Protein AF-A0A3B8UQH6-F1 (afdb_monomer_lite)

Radius of gyration: 15.87 Å; chains: 1; 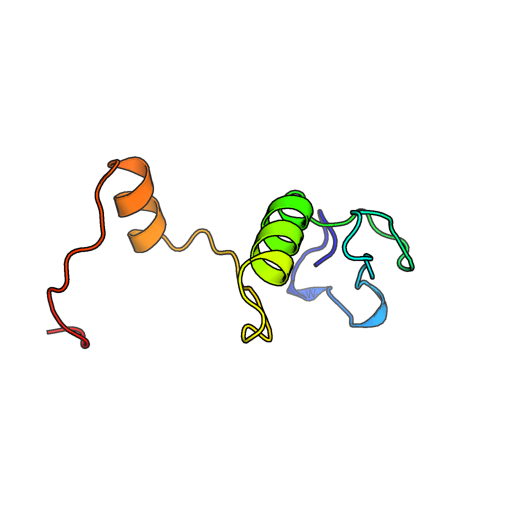bounding box: 35×27×36 Å

Foldseek 3Di:
DFPPDDPVRDDPQQDWDADLVGDTPDHDGHHDPCVVVVSVVVVVDVPDPDDDDDPDPPVVVCVVVVHDDDCPDDDDD

pLDDT: mean 92.7, std 8.84, range [48.47, 98.12]

Sequence (77 aa):
KPSGVDYELLTPDDMVIMDLEGNRIEGRYNPSSDTQTHIELYKAFDKIGGIVHTHSSYATSWAQAGRSIPCYGTTHA

Secondary structure (DSSP, 8-state):
-BTT--GGG--GGG--EE-TTS-EEE-SSPBPTTHHHHH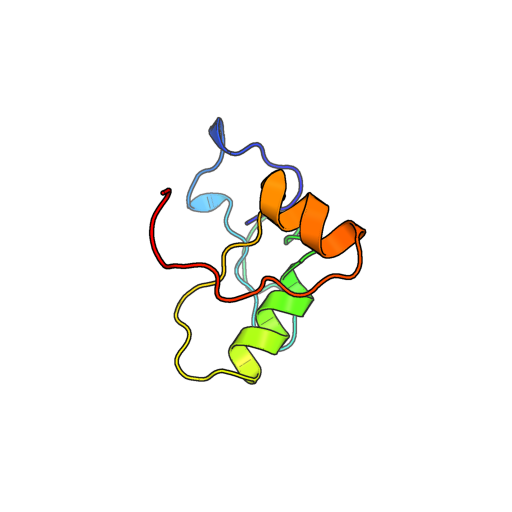HHHHH-TT---------HHHHHHHHTT-------SS--

Structure (mmCIF, N/CA/C/O backbone):
data_AF-A0A3B8UQH6-F1
#
_entry.id   AF-A0A3B8UQH6-F1
#
loop_
_atom_site.group_PDB
_atom_site.id
_atom_site.type_symbol
_atom_site.label_atom_id
_atom_site.label_alt_id
_atom_site.label_comp_id
_atom_site.label_asym_id
_atom_site.label_entity_id
_atom_site.label_seq_id
_atom_site.pdbx_PDB_ins_code
_atom_site.Cartn_x
_atom_site.Cartn_y
_atom_site.Cartn_z
_atom_site.occupancy
_atom_site.B_iso_or_equiv
_atom_site.auth_seq_id
_atom_site.auth_comp_id
_atom_site.auth_asym_id
_atom_site.auth_atom_id
_atom_site.pdbx_PDB_model_num
ATOM 1 N N . LYS A 1 1 ? -3.141 1.903 6.955 1.00 86.69 1 LYS A N 1
ATOM 2 C CA . LYS A 1 1 ? -2.273 2.031 8.153 1.00 86.69 1 LYS A CA 1
ATOM 3 C C . LYS A 1 1 ? -2.383 3.449 8.706 1.00 86.69 1 LYS A C 1
ATOM 5 O O . LYS A 1 1 ? -2.408 4.367 7.888 1.00 86.69 1 LYS A O 1
ATOM 10 N N . PRO A 1 2 ? -2.428 3.645 10.032 1.00 93.56 2 PRO A N 1
ATOM 11 C CA . PRO A 1 2 ? -2.247 4.957 10.647 1.00 93.56 2 PRO A CA 1
ATOM 12 C C . PRO A 1 2 ? -0.853 5.546 10.370 1.00 93.56 2 PRO A C 1
ATOM 14 O O . PRO A 1 2 ? 0.148 4.821 10.272 1.00 93.56 2 PRO A O 1
ATOM 17 N N . SER A 1 3 ? -0.775 6.868 10.259 1.00 90.38 3 SER A N 1
ATOM 18 C CA . SER A 1 3 ? 0.491 7.595 10.152 1.00 90.38 3 SER A CA 1
ATOM 19 C C . SER A 1 3 ? 1.232 7.608 11.493 1.00 90.38 3 SER A C 1
ATOM 21 O O . SER A 1 3 ? 0.611 7.692 12.550 1.00 90.38 3 SER A O 1
ATOM 23 N N . GLY A 1 4 ? 2.563 7.501 11.453 1.00 86.06 4 GLY A N 1
ATOM 24 C CA . GLY A 1 4 ? 3.433 7.661 12.627 1.00 86.06 4 GLY A CA 1
ATOM 25 C C . GLY A 1 4 ? 3.423 6.532 13.667 1.00 86.06 4 GLY A C 1
ATOM 26 O O . GLY A 1 4 ? 4.172 6.622 14.631 1.00 86.06 4 GLY A O 1
ATOM 27 N N . VAL A 1 5 ? 2.623 5.476 13.491 1.00 89.56 5 VAL A N 1
ATOM 28 C CA . VAL A 1 5 ? 2.653 4.293 14.372 1.00 89.56 5 VAL A CA 1
ATOM 29 C C . VAL A 1 5 ? 3.649 3.269 13.834 1.00 89.56 5 VAL A C 1
ATOM 31 O O . VAL A 1 5 ? 3.584 2.912 12.648 1.00 89.56 5 VAL A O 1
ATOM 34 N N . ASP A 1 6 ? 4.557 2.827 14.704 1.00 91.31 6 ASP A N 1
ATOM 35 C CA . ASP A 1 6 ? 5.547 1.798 14.397 1.00 91.31 6 ASP A CA 1
ATOM 36 C C . ASP A 1 6 ? 4.875 0.441 14.155 1.00 91.31 6 ASP A C 1
ATOM 38 O O . ASP A 1 6 ? 3.854 0.125 14.770 1.00 91.31 6 ASP A O 1
ATOM 42 N N . TYR A 1 7 ? 5.425 -0.360 13.244 1.00 89.31 7 TYR A N 1
ATOM 43 C CA . TYR A 1 7 ? 4.795 -1.616 12.830 1.00 89.31 7 TYR A CA 1
ATOM 44 C C . TYR A 1 7 ? 4.724 -2.638 13.966 1.00 89.31 7 TYR A C 1
ATOM 46 O O . TYR A 1 7 ? 3.735 -3.357 14.061 1.00 89.31 7 TYR A O 1
ATOM 54 N N . GLU A 1 8 ? 5.729 -2.676 14.843 1.00 93.69 8 GLU A N 1
ATOM 55 C CA . GLU A 1 8 ? 5.778 -3.619 15.970 1.00 93.69 8 GLU A CA 1
ATOM 56 C C . GLU A 1 8 ? 4.710 -3.344 17.038 1.00 93.69 8 GLU A C 1
ATOM 58 O O . GLU A 1 8 ? 4.333 -4.243 17.785 1.00 93.69 8 GLU A O 1
ATOM 63 N N . LEU A 1 9 ? 4.206 -2.110 17.102 1.00 93.44 9 LEU A N 1
ATOM 64 C CA . LEU A 1 9 ? 3.192 -1.680 18.069 1.00 93.44 9 LEU A CA 1
ATOM 65 C C . LEU A 1 9 ? 1.783 -1.648 17.470 1.00 93.44 9 LEU A C 1
ATOM 67 O O . LEU A 1 9 ? 0.829 -1.296 18.160 1.00 93.44 9 LEU A O 1
ATOM 71 N N . LEU A 1 10 ? 1.657 -1.964 16.181 1.00 93.69 10 LEU A N 1
ATOM 72 C CA . LEU A 1 10 ? 0.424 -1.829 15.429 1.00 93.69 10 LEU A CA 1
ATOM 73 C C . LEU A 1 10 ? -0.568 -2.931 15.815 1.00 93.69 10 LEU A C 1
ATOM 75 O O . LEU A 1 10 ? -0.298 -4.121 15.647 1.00 93.69 10 LEU A O 1
ATOM 79 N N . THR A 1 11 ? -1.753 -2.531 16.253 1.00 94.81 11 THR A N 1
ATOM 80 C CA . THR A 1 11 ? -2.872 -3.436 16.528 1.00 94.81 11 THR A CA 1
ATOM 81 C C . THR A 1 11 ? -4.013 -3.213 15.529 1.00 94.81 11 THR A C 1
ATOM 83 O O . THR A 1 11 ? -4.071 -2.166 14.873 1.00 94.81 11 THR A O 1
ATOM 86 N N . PRO A 1 12 ? -4.949 -4.171 15.384 1.00 94.31 12 PRO A N 1
ATOM 87 C CA . PRO A 1 12 ? -6.145 -3.971 14.564 1.00 94.31 12 PRO A CA 1
ATOM 88 C C . PRO A 1 12 ? -6.949 -2.719 14.950 1.00 94.31 12 PRO A C 1
ATOM 90 O O . PRO A 1 12 ? -7.407 -1.999 14.065 1.00 94.31 12 PRO A O 1
ATOM 93 N N . ASP A 1 13 ? -7.029 -2.405 16.246 1.00 94.69 13 ASP A N 1
ATOM 94 C CA . ASP A 1 13 ? -7.761 -1.244 16.780 1.00 94.69 13 ASP A CA 1
ATOM 95 C C . ASP A 1 13 ? -7.107 0.106 16.428 1.00 94.69 13 ASP A C 1
ATOM 97 O O . ASP A 1 13 ? -7.692 1.174 16.632 1.00 94.69 13 ASP A O 1
ATOM 101 N N . ASP A 1 14 ? -5.882 0.083 15.897 1.00 94.81 14 ASP A N 1
ATOM 102 C CA . ASP A 1 14 ? -5.166 1.276 15.442 1.00 94.81 14 ASP A CA 1
ATOM 103 C C . ASP A 1 14 ? -5.459 1.609 13.978 1.00 94.81 14 ASP A C 1
ATOM 105 O O . ASP A 1 14 ? -5.003 2.641 13.470 1.00 94.81 14 ASP A O 1
ATOM 109 N N . MET A 1 15 ? -6.188 0.741 13.270 1.00 95.88 15 MET A N 1
ATOM 110 C CA . MET A 1 15 ? -6.541 0.986 11.880 1.00 95.88 15 MET A CA 1
ATOM 111 C C . MET A 1 15 ? -7.479 2.185 11.759 1.00 95.88 15 MET A C 1
ATOM 113 O O . MET A 1 15 ? -8.282 2.493 12.634 1.00 95.88 15 MET A O 1
ATOM 117 N N . VAL A 1 16 ? -7.341 2.887 10.637 1.00 97.00 16 VAL A N 1
ATOM 118 C CA . VAL A 1 16 ? -8.175 4.037 10.297 1.00 97.00 16 VAL A CA 1
ATOM 119 C C . VAL A 1 16 ? -9.050 3.617 9.130 1.00 97.00 16 VAL A C 1
ATOM 121 O O . VAL A 1 16 ? -8.523 3.232 8.082 1.00 97.00 16 VAL A O 1
ATOM 124 N N . ILE A 1 17 ? -10.364 3.660 9.330 1.00 96.88 17 ILE A N 1
ATOM 125 C CA . ILE A 1 17 ? -11.354 3.334 8.306 1.00 96.88 17 ILE A CA 1
ATOM 126 C C . ILE A 1 17 ? -11.690 4.622 7.564 1.00 96.88 17 ILE A C 1
ATOM 128 O O . ILE A 1 17 ? -12.038 5.633 8.177 1.00 96.88 17 ILE A O 1
ATOM 132 N N . MET A 1 18 ? -11.577 4.575 6.243 1.00 97.25 18 MET A N 1
ATOM 133 C CA . MET A 1 18 ? -11.833 5.693 5.342 1.00 97.25 18 MET A CA 1
ATOM 134 C C . MET A 1 18 ? -12.917 5.284 4.347 1.00 97.25 18 MET A C 1
ATOM 136 O O . MET A 1 18 ? -12.957 4.120 3.940 1.00 97.25 18 MET A O 1
ATOM 140 N N . ASP A 1 19 ? -13.769 6.220 3.941 1.00 96.94 19 ASP A N 1
ATOM 141 C CA . ASP A 1 19 ? -14.620 6.021 2.768 1.00 96.94 19 ASP A CA 1
ATOM 142 C C . ASP A 1 19 ? -13.837 6.276 1.463 1.00 96.94 19 ASP A C 1
ATOM 144 O O . ASP A 1 19 ? -12.664 6.665 1.468 1.00 96.94 19 ASP A O 1
ATOM 148 N N . LEU A 1 20 ? -14.490 6.054 0.319 1.00 96.19 20 LEU A N 1
ATOM 149 C CA . LEU A 1 20 ? -13.903 6.320 -0.999 1.00 96.19 20 LEU A CA 1
ATOM 150 C C . LEU A 1 20 ? -13.953 7.806 -1.398 1.00 96.19 20 LEU A C 1
ATOM 152 O O . LEU A 1 20 ? -13.444 8.173 -2.458 1.00 96.19 20 LEU A O 1
ATOM 156 N N . GLU A 1 21 ? -14.536 8.677 -0.581 1.00 97.06 21 GLU A N 1
ATOM 157 C CA . GLU A 1 21 ? -14.501 10.131 -0.770 1.00 97.06 21 GLU A CA 1
ATOM 158 C C . GLU A 1 21 ? -13.304 10.774 -0.050 1.00 97.06 21 GLU A C 1
ATOM 160 O O . GLU A 1 21 ? -12.966 11.923 -0.325 1.00 97.06 21 GLU A O 1
ATOM 165 N N . GLY A 1 22 ? -12.607 10.015 0.802 1.00 95.69 22 GLY A N 1
ATOM 166 C CA . GLY A 1 22 ? -11.454 10.477 1.574 1.00 95.69 22 GLY A CA 1
ATOM 167 C C . GLY A 1 22 ? -11.802 10.928 2.989 1.00 95.69 22 GLY A C 1
ATOM 168 O O . GLY A 1 22 ? -10.930 11.449 3.689 1.00 95.69 22 GLY A O 1
ATOM 169 N N . ASN A 1 23 ? -13.034 10.705 3.447 1.00 96.94 23 ASN A N 1
ATOM 170 C CA . ASN A 1 23 ? -13.441 11.026 4.806 1.00 96.94 23 ASN A CA 1
ATOM 171 C C . ASN A 1 23 ? -13.094 9.880 5.761 1.00 96.94 23 ASN A C 1
ATOM 173 O O . ASN A 1 23 ? -13.181 8.697 5.424 1.00 96.94 23 ASN A O 1
ATOM 177 N N . ARG A 1 24 ? -12.720 10.238 6.993 1.00 96.56 24 ARG A N 1
ATOM 178 C CA . ARG A 1 24 ? -12.525 9.263 8.070 1.00 96.56 24 ARG A CA 1
ATOM 179 C C . ARG A 1 24 ? -13.885 8.803 8.584 1.00 96.56 24 ARG A C 1
ATOM 181 O O . ARG A 1 24 ? -14.641 9.621 9.101 1.00 96.56 24 ARG A O 1
ATOM 188 N N . ILE A 1 25 ? -14.136 7.500 8.512 1.00 97.69 25 ILE A N 1
ATOM 189 C CA . ILE A 1 25 ? -15.292 6.858 9.143 1.00 97.69 25 ILE A CA 1
ATOM 190 C C . ILE A 1 25 ? -14.959 6.546 10.609 1.00 97.69 25 ILE A C 1
ATOM 192 O O . ILE A 1 25 ? -15.685 6.956 11.509 1.00 97.69 25 ILE A O 1
ATOM 196 N N . GLU A 1 26 ? -13.825 5.881 10.859 1.00 96.94 26 GLU A N 1
ATOM 197 C CA . GLU A 1 26 ? -13.410 5.430 12.196 1.00 96.94 26 GLU A CA 1
ATOM 198 C C . GLU A 1 26 ? -11.885 5.478 12.384 1.00 96.94 26 GLU A C 1
ATOM 200 O O . GLU A 1 26 ? -11.111 5.526 11.425 1.00 96.94 26 GLU A O 1
ATOM 205 N N . GLY A 1 27 ? -11.447 5.438 13.645 1.00 94.00 27 GLY A N 1
ATOM 206 C CA . GLY A 1 27 ? -10.040 5.364 14.039 1.00 94.00 27 GLY A CA 1
ATOM 207 C C . GLY A 1 27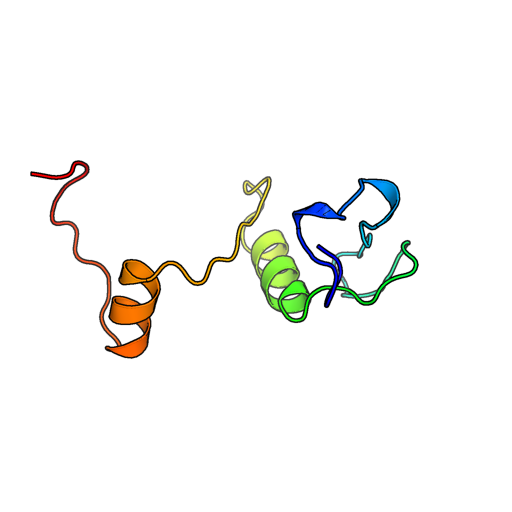 ? -9.533 6.636 14.722 1.00 94.00 27 GLY A C 1
ATOM 208 O O . GLY A 1 27 ? -9.863 7.764 14.347 1.00 94.00 27 GLY A O 1
ATOM 209 N N . ARG A 1 28 ? -8.699 6.464 15.752 1.00 92.88 28 ARG A N 1
ATOM 210 C CA . ARG A 1 28 ? -8.170 7.580 16.558 1.00 92.88 28 ARG A CA 1
ATOM 211 C C . ARG A 1 28 ? -6.962 8.276 15.928 1.00 92.88 28 ARG A C 1
ATOM 213 O O . ARG A 1 28 ? -6.771 9.475 16.115 1.00 92.88 28 ARG A O 1
ATOM 220 N N . TYR A 1 29 ? -6.165 7.545 15.156 1.00 94.94 29 TYR A N 1
ATOM 221 C CA . TYR A 1 29 ? -4.953 8.066 14.527 1.00 94.94 29 TYR A CA 1
ATOM 222 C C . TYR A 1 29 ? -5.232 8.767 13.205 1.00 94.94 29 TYR A C 1
ATOM 224 O O . TYR A 1 29 ? -6.263 8.566 12.570 1.00 94.94 29 TYR A O 1
ATOM 232 N N . ASN A 1 30 ? -4.268 9.570 12.760 1.00 95.12 30 ASN A N 1
ATOM 233 C CA . ASN A 1 30 ? -4.299 10.120 11.414 1.00 95.12 30 ASN A CA 1
ATOM 234 C C . ASN A 1 30 ? -4.114 9.012 10.369 1.00 95.12 30 ASN A C 1
ATOM 236 O O . ASN A 1 30 ? -3.295 8.113 10.586 1.00 95.12 30 ASN A O 1
ATOM 240 N N . PRO A 1 31 ? -4.845 9.063 9.241 1.00 95.50 31 PRO A N 1
ATOM 241 C CA . PRO A 1 31 ? -4.634 8.127 8.144 1.00 95.50 31 PRO A CA 1
ATOM 242 C C . PRO A 1 31 ? -3.236 8.308 7.530 1.00 95.50 31 PRO A C 1
ATOM 244 O O . PRO A 1 31 ? -2.558 9.308 7.776 1.00 95.50 31 PRO A O 1
ATOM 247 N N . SER A 1 32 ? -2.791 7.331 6.735 1.00 94.81 32 SER A N 1
ATOM 248 C CA . SER A 1 32 ? -1.523 7.428 5.998 1.00 94.81 32 SER A CA 1
ATOM 249 C C . SER A 1 32 ? -1.529 8.630 5.048 1.00 94.81 32 SER A C 1
ATOM 251 O O . SER A 1 32 ? -2.573 8.952 4.476 1.00 94.81 32 SER A O 1
ATOM 253 N N . SER A 1 33 ? -0.362 9.226 4.793 1.00 93.81 33 SER A N 1
ATOM 254 C CA . SER A 1 33 ? -0.186 10.202 3.707 1.00 93.81 33 SER A CA 1
ATOM 255 C C . SER A 1 33 ? -0.559 9.629 2.336 1.00 93.81 33 SER A C 1
ATOM 257 O O . SER A 1 33 ? -1.013 10.365 1.468 1.00 93.81 33 SER A O 1
ATOM 259 N N . ASP A 1 34 ? -0.444 8.310 2.165 1.00 95.69 34 ASP A N 1
ATOM 260 C CA . ASP A 1 34 ? -0.706 7.623 0.892 1.00 95.69 34 ASP A CA 1
ATOM 261 C C . ASP A 1 34 ? -2.193 7.290 0.674 1.00 95.69 34 ASP A C 1
ATOM 263 O O . ASP A 1 34 ? -2.562 6.690 -0.336 1.00 95.69 34 ASP A O 1
ATOM 267 N N . THR A 1 35 ? -3.068 7.662 1.616 1.00 96.38 35 THR A N 1
ATOM 268 C CA . THR A 1 35 ? -4.493 7.290 1.600 1.00 96.38 35 THR A CA 1
ATOM 269 C C . THR A 1 35 ? -5.198 7.754 0.330 1.00 96.38 35 THR A C 1
ATOM 271 O O . THR A 1 35 ? -5.941 6.974 -0.260 1.00 96.38 35 THR A O 1
ATOM 274 N N . GLN A 1 36 ? -4.931 8.979 -0.138 1.00 96.19 36 GLN A N 1
ATOM 275 C CA . GLN A 1 36 ? -5.565 9.483 -1.357 1.00 96.19 36 GLN A CA 1
ATOM 276 C C . GLN A 1 36 ? -5.182 8.639 -2.578 1.00 96.19 36 GLN A C 1
ATOM 278 O O . GLN A 1 36 ? -6.046 8.262 -3.361 1.00 96.19 36 GLN A O 1
ATOM 283 N N . THR A 1 37 ? -3.904 8.273 -2.704 1.00 97.00 37 THR A N 1
ATOM 284 C CA . THR A 1 37 ? -3.429 7.396 -3.782 1.00 97.00 37 THR A CA 1
ATOM 285 C C . THR A 1 37 ? -4.128 6.040 -3.736 1.00 97.00 37 THR A C 1
ATOM 287 O O . THR A 1 37 ? -4.568 5.538 -4.766 1.00 97.00 37 THR A O 1
ATOM 290 N N . HIS A 1 38 ? -4.278 5.454 -2.545 1.00 97.44 38 HIS A N 1
ATOM 291 C CA . HIS A 1 38 ? -4.975 4.178 -2.383 1.00 97.44 38 HIS A CA 1
ATOM 292 C C . HIS A 1 38 ? -6.450 4.265 -2.806 1.00 97.44 38 HIS A C 1
ATOM 294 O O . HIS A 1 38 ? -6.940 3.353 -3.467 1.00 97.44 38 HIS A O 1
ATOM 300 N N . ILE A 1 39 ? -7.146 5.354 -2.462 1.00 97.25 39 ILE A N 1
ATOM 301 C CA . ILE A 1 39 ? -8.543 5.584 -2.860 1.00 97.25 39 ILE A CA 1
ATOM 302 C C . ILE A 1 39 ? -8.677 5.631 -4.382 1.00 97.25 39 ILE A C 1
ATOM 304 O O . ILE A 1 39 ? -9.541 4.952 -4.937 1.00 97.25 39 ILE A O 1
ATOM 308 N N . GLU A 1 40 ? -7.812 6.383 -5.066 1.00 97.81 40 GLU A N 1
ATOM 309 C CA . GLU A 1 40 ? -7.855 6.467 -6.530 1.00 97.81 40 GLU A CA 1
ATOM 310 C C . GLU A 1 40 ? -7.588 5.106 -7.187 1.00 97.81 40 GLU A C 1
ATOM 312 O O . GLU A 1 40 ? -8.244 4.752 -8.166 1.00 97.81 40 GLU A O 1
ATOM 317 N N . LEU A 1 41 ? -6.695 4.292 -6.616 1.00 97.88 41 LEU A N 1
ATOM 318 C CA . LEU A 1 41 ? -6.460 2.928 -7.092 1.00 97.88 41 LEU A CA 1
ATOM 319 C C . LEU A 1 41 ? -7.683 2.023 -6.885 1.00 97.88 41 LEU A C 1
ATOM 321 O O . LEU A 1 41 ? -8.043 1.286 -7.800 1.00 97.88 41 LEU A O 1
ATOM 325 N N . TYR A 1 42 ? -8.355 2.091 -5.733 1.00 97.62 42 TYR A N 1
ATOM 326 C CA . TYR A 1 42 ? -9.583 1.317 -5.519 1.00 97.62 42 TYR A CA 1
ATOM 327 C C . TYR A 1 42 ? -10.710 1.729 -6.472 1.00 97.62 42 TYR A C 1
ATOM 329 O O . TYR A 1 42 ? -11.441 0.861 -6.940 1.00 97.62 42 TYR A O 1
ATOM 337 N N . LYS A 1 43 ? -10.830 3.021 -6.805 1.00 96.62 43 LYS A N 1
ATOM 338 C CA . LYS A 1 43 ? -11.806 3.515 -7.794 1.00 96.62 43 LYS A CA 1
ATOM 339 C C . LYS A 1 43 ? -11.472 3.098 -9.225 1.00 96.62 43 LYS A C 1
ATOM 341 O O . LYS A 1 43 ? -12.376 2.879 -10.021 1.00 96.62 43 LYS A O 1
ATOM 346 N N . ALA A 1 44 ? -10.187 3.057 -9.573 1.00 98.12 44 ALA A N 1
ATOM 347 C CA . ALA A 1 44 ? -9.744 2.751 -10.930 1.00 98.12 44 ALA A CA 1
ATOM 348 C C . ALA A 1 44 ? -9.721 1.243 -11.234 1.00 98.12 44 ALA A C 1
ATOM 350 O O . ALA A 1 44 ? -9.782 0.856 -12.402 1.00 98.12 44 ALA A O 1
ATOM 351 N N . PHE A 1 45 ? -9.600 0.391 -10.210 1.00 97.62 45 PHE A N 1
ATOM 352 C CA . PHE A 1 45 ? -9.389 -1.044 -10.381 1.00 97.62 45 PHE A CA 1
ATOM 353 C C . PHE A 1 45 ? -10.351 -1.883 -9.529 1.00 97.62 45 PHE A C 1
ATOM 355 O O . PHE A 1 45 ? -9.971 -2.411 -8.491 1.00 97.62 45 PHE A O 1
ATOM 362 N N . ASP A 1 46 ? -11.558 -2.143 -10.028 1.00 95.38 46 ASP A N 1
ATOM 363 C CA . ASP A 1 46 ? -12.621 -2.877 -9.305 1.00 95.38 46 ASP A CA 1
ATOM 364 C C . ASP A 1 46 ? -12.235 -4.271 -8.765 1.00 95.38 46 ASP A C 1
ATOM 366 O O . ASP A 1 46 ? -12.942 -4.850 -7.942 1.00 95.38 46 ASP A O 1
ATOM 370 N N . LYS A 1 47 ? -11.139 -4.860 -9.260 1.00 97.50 47 LYS A N 1
ATOM 371 C CA . LYS A 1 47 ? -10.690 -6.210 -8.889 1.00 97.50 47 LYS A CA 1
ATOM 372 C C . LYS A 1 47 ? -9.599 -6.239 -7.819 1.00 97.50 47 LYS A C 1
ATOM 374 O O . LYS A 1 47 ? -9.245 -7.337 -7.385 1.00 97.50 47 LYS A O 1
ATOM 379 N N . ILE A 1 48 ? -9.018 -5.103 -7.425 1.00 96.94 48 ILE A N 1
ATOM 380 C CA . ILE A 1 48 ? -7.972 -5.118 -6.391 1.00 96.94 48 ILE A CA 1
ATOM 381 C C . ILE A 1 48 ? -8.604 -5.249 -5.002 1.00 96.94 48 ILE A C 1
ATOM 383 O O . ILE A 1 48 ? -9.555 -4.554 -4.668 1.00 96.94 48 ILE A O 1
ATOM 387 N N . GLY A 1 49 ? -8.062 -6.153 -4.184 1.00 95.25 49 GLY A N 1
ATOM 388 C CA . GLY A 1 49 ? -8.517 -6.380 -2.804 1.00 95.25 49 GLY A CA 1
ATOM 389 C C . GLY A 1 49 ? -7.593 -5.794 -1.734 1.00 95.25 49 GLY A C 1
ATOM 390 O O . GLY A 1 49 ? -7.898 -5.877 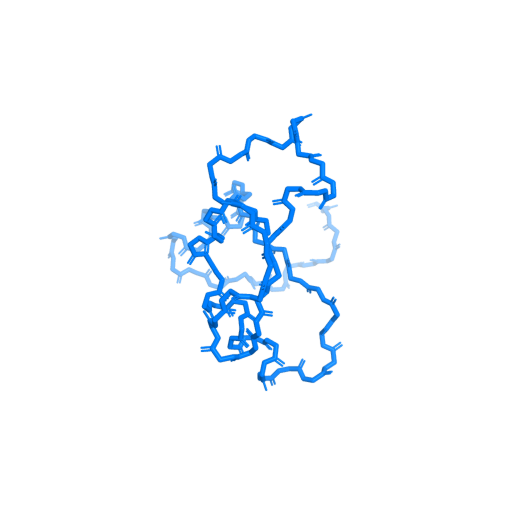-0.549 1.00 95.25 49 GLY A O 1
ATOM 391 N N . GLY A 1 50 ? -6.445 -5.239 -2.128 1.00 96.06 50 GLY A N 1
ATOM 392 C CA . GLY A 1 50 ? -5.452 -4.707 -1.202 1.00 96.06 50 GLY A CA 1
ATOM 393 C C . GLY A 1 50 ? -4.305 -4.005 -1.919 1.00 96.06 50 GLY A C 1
ATOM 394 O O . GLY A 1 50 ? -3.984 -4.324 -3.064 1.00 96.06 50 GLY A O 1
ATOM 395 N N . ILE A 1 51 ? -3.687 -3.046 -1.230 1.00 96.94 51 ILE A N 1
ATOM 396 C CA . ILE A 1 51 ? -2.580 -2.230 -1.739 1.00 96.94 51 ILE A CA 1
ATOM 397 C C . ILE A 1 51 ? -1.483 -2.195 -0.678 1.00 96.94 51 ILE A C 1
ATOM 399 O O . ILE A 1 51 ? -1.754 -1.919 0.493 1.00 96.94 51 ILE A O 1
ATOM 403 N N . VAL A 1 52 ? -0.242 -2.438 -1.100 1.00 96.06 52 VAL A N 1
ATOM 404 C CA . VAL A 1 52 ? 0.948 -2.327 -0.252 1.00 96.06 52 VAL A CA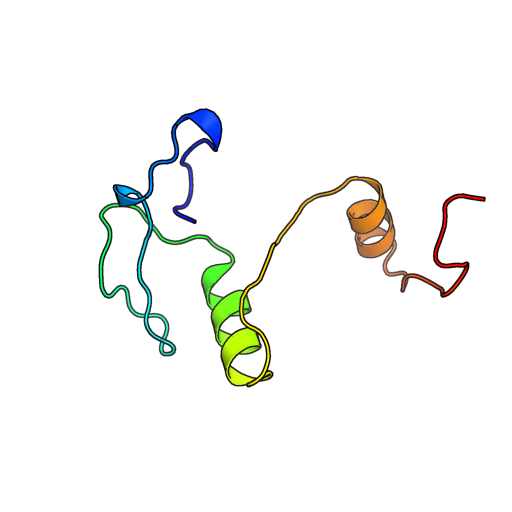 1
ATOM 405 C C . VAL A 1 52 ? 1.905 -1.324 -0.880 1.00 96.06 52 VAL A C 1
ATOM 407 O O . VAL A 1 52 ? 2.367 -1.516 -2.002 1.00 96.06 52 VAL A O 1
ATOM 410 N N . HIS A 1 53 ? 2.219 -0.269 -0.133 1.00 95.56 53 HIS A N 1
ATOM 411 C CA . HIS A 1 53 ? 3.260 0.695 -0.479 1.00 95.56 53 HIS A CA 1
ATOM 412 C C . HIS A 1 53 ? 4.553 0.350 0.266 1.00 95.56 53 HIS A C 1
ATOM 414 O O . HIS A 1 53 ? 4.518 0.053 1.462 1.00 95.56 53 HIS A O 1
ATOM 420 N N . THR A 1 54 ? 5.697 0.369 -0.423 1.00 94.56 54 THR A N 1
ATOM 421 C CA . THR A 1 54 ? 7.006 0.065 0.183 1.00 94.56 54 THR A CA 1
ATOM 422 C C . THR A 1 54 ? 8.087 0.997 -0.337 1.00 94.56 54 THR A C 1
ATOM 424 O O . THR A 1 54 ? 8.048 1.431 -1.485 1.00 94.56 54 THR A O 1
ATOM 427 N N . HIS A 1 55 ? 9.108 1.226 0.486 1.00 95.19 55 HIS A N 1
ATOM 428 C CA . HIS A 1 55 ? 10.369 1.845 0.071 1.00 95.19 55 HIS A CA 1
ATOM 429 C C . HIS A 1 55 ? 11.468 0.777 -0.027 1.00 95.19 55 HIS A C 1
ATOM 431 O O . HIS A 1 55 ? 12.521 0.881 0.599 1.00 95.19 55 HIS A O 1
ATOM 437 N N . SER A 1 56 ? 11.207 -0.309 -0.761 1.00 96.38 56 SER A N 1
ATOM 438 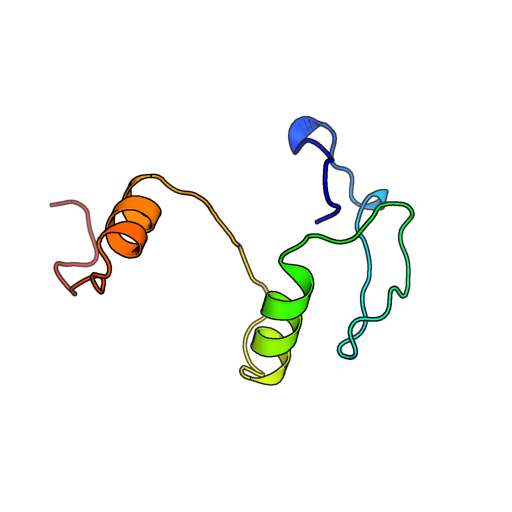C CA . SER A 1 56 ? 12.213 -1.356 -0.975 1.00 96.38 56 SER A CA 1
ATOM 439 C C . SER A 1 56 ? 13.368 -0.824 -1.830 1.00 96.38 56 SER A C 1
ATOM 441 O O . SER A 1 56 ? 13.144 -0.110 -2.813 1.00 96.38 56 SER A O 1
ATOM 443 N N . SER A 1 57 ? 14.608 -1.152 -1.455 1.00 96.25 57 SER A N 1
ATOM 444 C CA . SER A 1 57 ? 15.808 -0.480 -1.976 1.00 96.25 57 SER A CA 1
ATOM 445 C C . SER A 1 57 ? 15.892 -0.506 -3.503 1.00 96.25 57 SER A C 1
ATOM 447 O O . SER A 1 57 ? 15.985 0.544 -4.128 1.00 96.25 57 SER A O 1
ATOM 449 N N . TYR A 1 58 ? 15.777 -1.688 -4.117 1.00 93.62 58 TYR A N 1
ATOM 450 C CA . TYR A 1 58 ? 15.914 -1.833 -5.569 1.00 93.62 58 TYR A CA 1
ATOM 451 C C . TYR A 1 58 ? 14.781 -1.158 -6.345 1.00 93.62 58 TYR A C 1
ATOM 453 O O . TYR A 1 58 ? 15.057 -0.408 -7.280 1.00 93.62 58 TYR A O 1
ATOM 461 N N . ALA A 1 59 ? 13.519 -1.371 -5.955 1.00 94.12 59 ALA A N 1
ATOM 462 C CA . ALA A 1 59 ? 12.384 -0.734 -6.626 1.00 94.12 59 ALA A CA 1
ATOM 463 C C . ALA A 1 59 ? 12.477 0.798 -6.536 1.00 94.12 59 ALA A C 1
ATOM 465 O O . ALA A 1 59 ? 12.261 1.498 -7.526 1.00 94.12 59 ALA A O 1
ATOM 466 N N . THR A 1 60 ? 12.890 1.310 -5.373 1.00 96.25 60 THR A N 1
ATOM 467 C CA . THR A 1 60 ? 13.080 2.746 -5.147 1.00 96.25 60 THR A CA 1
ATOM 468 C C . THR A 1 60 ? 14.221 3.295 -6.004 1.00 96.25 60 THR A C 1
ATOM 470 O O . THR A 1 60 ? 14.061 4.349 -6.613 1.00 96.25 60 THR A O 1
ATOM 473 N N . SER A 1 61 ? 15.346 2.580 -6.135 1.00 95.81 61 SER A N 1
ATOM 474 C CA . SER A 1 61 ? 16.448 2.989 -7.020 1.00 95.81 61 SER A CA 1
ATOM 475 C C . SER A 1 61 ? 16.022 3.094 -8.489 1.00 95.81 61 SER A C 1
ATOM 477 O O . SER A 1 61 ? 16.393 4.061 -9.153 1.00 95.81 61 SER A O 1
ATOM 479 N N . TRP A 1 62 ? 15.219 2.152 -8.998 1.00 95.50 62 TRP A N 1
ATOM 480 C CA . TRP A 1 62 ? 14.674 2.227 -10.363 1.00 95.50 62 TRP A CA 1
ATOM 481 C C . TRP A 1 62 ? 13.745 3.433 -10.546 1.00 95.50 62 TRP A C 1
ATOM 483 O O . TRP A 1 62 ? 13.891 4.174 -11.521 1.00 95.50 62 TRP A O 1
ATOM 493 N N . ALA A 1 63 ? 12.848 3.668 -9.583 1.00 95.81 63 ALA A N 1
ATOM 494 C CA . ALA A 1 63 ? 11.937 4.808 -9.605 1.00 95.81 63 ALA A CA 1
ATOM 495 C C . ALA A 1 63 ? 12.688 6.152 -9.586 1.00 95.81 63 ALA A C 1
ATOM 497 O O . ALA A 1 63 ? 12.409 7.019 -10.410 1.00 95.81 63 ALA A O 1
ATOM 498 N N . GLN A 1 64 ? 13.687 6.307 -8.709 1.00 97.38 64 GLN A N 1
ATOM 499 C CA . GLN A 1 64 ? 14.511 7.523 -8.624 1.00 97.38 64 GLN A CA 1
ATOM 500 C C . GLN A 1 64 ? 15.370 7.744 -9.875 1.00 97.38 64 GLN A C 1
ATOM 502 O O . GLN A 1 64 ? 15.630 8.882 -10.252 1.00 97.38 64 GLN A O 1
ATOM 507 N N . ALA A 1 65 ? 15.771 6.670 -10.561 1.00 97.25 65 ALA A N 1
ATOM 508 C CA . ALA A 1 65 ? 16.452 6.770 -11.848 1.00 97.25 65 ALA A CA 1
ATOM 509 C C . ALA A 1 65 ? 15.516 7.185 -13.002 1.00 97.25 65 ALA A C 1
ATOM 511 O O . ALA A 1 65 ? 15.996 7.373 -14.120 1.00 97.25 65 ALA A O 1
ATOM 512 N N . GLY A 1 66 ? 14.199 7.287 -12.774 1.00 97.06 66 GLY A N 1
ATOM 513 C CA . GLY A 1 66 ? 13.210 7.572 -13.818 1.00 97.06 66 GLY A CA 1
ATOM 514 C C . GLY A 1 66 ? 13.093 6.447 -14.848 1.00 97.06 66 GLY A C 1
ATOM 515 O O . GLY A 1 66 ? 12.755 6.695 -16.005 1.00 97.06 66 GLY A O 1
ATOM 516 N N . ARG A 1 67 ? 13.426 5.209 -14.459 1.00 94.62 67 ARG A N 1
ATOM 517 C CA . ARG A 1 67 ? 13.486 4.059 -15.365 1.00 94.62 67 ARG A CA 1
ATOM 518 C C . ARG A 1 67 ? 12.379 3.066 -15.047 1.00 94.62 67 ARG A C 1
ATOM 520 O O . ARG A 1 67 ? 12.207 2.655 -13.904 1.00 94.62 67 ARG A O 1
ATOM 527 N N . SER A 1 68 ? 11.678 2.621 -16.085 1.00 93.31 68 SER A N 1
ATOM 528 C CA . SER A 1 68 ? 10.768 1.479 -15.992 1.00 93.31 68 SER A CA 1
ATOM 529 C C . SER A 1 68 ? 11.544 0.205 -15.671 1.00 93.31 68 SER A C 1
ATOM 531 O O . SER A 1 68 ? 12.673 0.048 -16.131 1.00 93.31 68 SER A O 1
ATOM 533 N N . ILE A 1 69 ? 10.918 -0.717 -14.937 1.00 90.25 69 ILE A N 1
ATOM 534 C CA . ILE A 1 69 ? 11.466 -2.051 -14.675 1.00 90.25 69 ILE A CA 1
ATOM 535 C C . ILE A 1 69 ? 11.313 -2.895 -15.952 1.00 90.25 69 ILE A C 1
ATOM 537 O O . ILE A 1 69 ? 10.181 -3.169 -16.354 1.00 90.25 69 ILE A O 1
ATOM 541 N N . PRO A 1 70 ? 12.405 -3.309 -16.614 1.00 88.81 70 PRO A N 1
ATOM 542 C CA . PRO A 1 70 ? 12.329 -4.132 -17.813 1.00 88.81 70 PRO A CA 1
ATOM 543 C C . PRO A 1 70 ? 12.013 -5.585 -17.449 1.00 88.81 70 PRO A C 1
ATOM 545 O O . PRO A 1 70 ? 12.381 -6.070 -16.378 1.00 88.81 70 PRO A O 1
ATOM 548 N N . CYS A 1 71 ? 11.371 -6.310 -18.363 1.00 88.06 71 CYS A N 1
ATOM 549 C CA . CYS A 1 71 ? 11.063 -7.729 -18.192 1.00 88.06 71 CYS A CA 1
ATOM 550 C C . CYS A 1 71 ? 12.318 -8.595 -18.402 1.00 88.06 71 CYS A C 1
ATOM 552 O O . CYS A 1 71 ? 12.461 -9.241 -19.436 1.00 88.06 71 CYS A O 1
ATOM 554 N N . TYR A 1 72 ? 13.240 -8.591 -17.438 1.00 79.25 72 TYR A N 1
ATOM 555 C CA . TYR A 1 72 ? 14.462 -9.403 -17.507 1.00 79.25 72 TYR A CA 1
ATOM 556 C C . TYR A 1 72 ? 14.241 -10.878 -17.133 1.00 79.25 72 TYR A C 1
ATOM 558 O O . TYR A 1 72 ? 14.989 -11.738 -17.584 1.00 79.25 72 TYR A O 1
ATOM 566 N N . GLY A 1 73 ? 13.201 -11.184 -16.353 1.00 78.44 73 GLY A N 1
ATOM 567 C CA . GLY A 1 73 ? 12.858 -12.543 -15.931 1.00 78.44 73 GLY A CA 1
ATOM 568 C C . GLY A 1 73 ? 12.010 -12.550 -14.659 1.00 78.44 73 GLY A C 1
ATOM 569 O O . GLY A 1 73 ? 11.825 -11.514 -14.024 1.00 78.44 73 GLY A O 1
ATOM 570 N N . THR A 1 74 ? 11.473 -13.714 -14.293 1.00 67.88 74 THR A N 1
ATOM 571 C CA . THR A 1 74 ? 10.610 -13.893 -13.108 1.00 67.88 74 THR A CA 1
ATOM 572 C C . THR A 1 74 ? 11.351 -14.448 -11.887 1.00 67.88 74 THR A C 1
ATOM 574 O O . THR A 1 74 ? 10.738 -14.659 -10.845 1.00 67.88 74 THR A O 1
ATOM 577 N N . THR A 1 75 ? 12.656 -14.709 -11.996 1.00 62.16 75 THR A N 1
ATOM 578 C CA . THR A 1 75 ? 13.486 -15.314 -10.944 1.00 62.16 75 THR A CA 1
ATOM 579 C C . THR A 1 75 ? 14.847 -14.631 -10.874 1.00 62.16 75 THR A C 1
ATOM 581 O O . THR A 1 75 ? 15.358 -14.185 -11.899 1.00 62.16 75 THR A O 1
ATOM 584 N N . HIS A 1 76 ? 15.446 -14.586 -9.678 1.00 57.44 76 HIS A N 1
ATOM 585 C CA . HIS A 1 76 ? 16.877 -14.318 -9.529 1.00 57.44 76 HIS A CA 1
ATOM 586 C C . HIS A 1 76 ? 17.641 -15.367 -10.350 1.00 57.44 76 HIS A C 1
ATOM 588 O O . HIS A 1 76 ? 17.592 -16.551 -10.015 1.00 57.44 76 HIS A O 1
ATOM 594 N N . ALA A 1 77 ? 18.277 -14.944 -11.437 1.00 48.47 77 ALA A N 1
ATOM 595 C CA . ALA A 1 77 ? 19.312 -15.695 -12.134 1.00 48.47 77 ALA A CA 1
ATOM 596 C C . ALA A 1 77 ? 20.592 -14.864 -12.076 1.00 48.47 77 ALA A C 1
ATOM 598 O O . ALA A 1 77 ? 20.480 -13.628 -12.256 1.00 48.47 77 ALA A O 1
#